Protein AF-A0A6G3Z7C8-F1 (afdb_monomer)

Nearest PDB structures (foldseek):
  3udu-assembly2_C  TM=5.404E-01  e=6.627E-01  Campylobacter jejuni
  3udu-assembly2_D  TM=5.433E-01  e=1.700E+00  Campylobacter jejuni
  3n5c-assembly1_A  TM=3.361E-01  e=2.225E+00  Homo sapiens
  1sbp-assembly1_A  TM=3.908E-01  e=6.105E+00  Salmonella enterica subsp. enterica serovar Typhimurium
  6mmw-assembly1_A  TM=3.173E-01  e=6.105E+00  Rattus norvegicus

Structure (mmCIF, N/CA/C/O backbone):
data_AF-A0A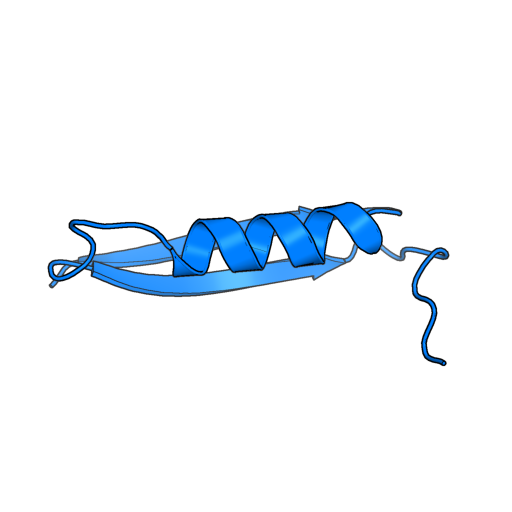6G3Z7C8-F1
#
_entry.id   AF-A0A6G3Z7C8-F1
#
loop_
_atom_site.group_PDB
_atom_site.id
_atom_site.type_symbol
_atom_site.label_atom_id
_atom_site.label_alt_id
_atom_site.label_comp_id
_atom_site.label_asym_id
_atom_site.label_entity_id
_atom_site.label_seq_id
_atom_site.pdbx_PDB_ins_code
_atom_site.Cartn_x
_atom_site.Cartn_y
_atom_site.Cartn_z
_atom_site.occupancy
_ato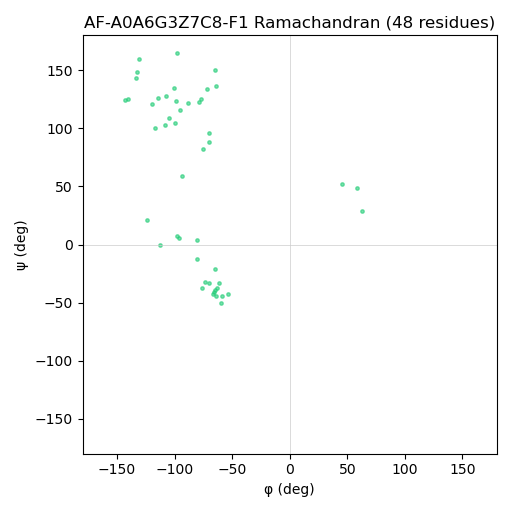m_site.B_iso_or_equiv
_atom_site.auth_seq_id
_atom_site.auth_comp_id
_atom_site.auth_asym_id
_atom_site.auth_atom_id
_atom_site.pdbx_PDB_model_num
ATOM 1 N N . MET A 1 1 ? -15.374 -5.973 12.589 1.00 86.38 1 MET A N 1
ATOM 2 C CA . MET A 1 1 ? -14.173 -5.890 11.741 1.00 86.38 1 MET A CA 1
ATOM 3 C C . MET A 1 1 ? -14.574 -6.288 10.338 1.00 86.38 1 MET A C 1
ATOM 5 O O . MET A 1 1 ? -15.376 -7.207 10.212 1.00 86.38 1 MET A O 1
ATOM 9 N N . VAL A 1 2 ? -14.114 -5.550 9.332 1.00 97.19 2 VAL A N 1
ATOM 10 C CA . VAL A 1 2 ? -14.354 -5.832 7.910 1.00 97.19 2 VAL A CA 1
ATOM 11 C C . VAL A 1 2 ? -13.054 -6.336 7.302 1.00 97.19 2 VAL A C 1
ATOM 13 O O . VAL A 1 2 ? -12.031 -5.669 7.446 1.00 97.19 2 VAL A O 1
ATOM 16 N N . ASP A 1 3 ? -13.104 -7.480 6.626 1.00 98.00 3 ASP A N 1
ATOM 17 C CA . ASP A 1 3 ? -11.963 -7.998 5.875 1.00 98.00 3 ASP A CA 1
ATOM 18 C C . ASP A 1 3 ? -11.831 -7.229 4.556 1.00 98.00 3 ASP A C 1
ATOM 20 O O . ASP A 1 3 ? -12.793 -7.116 3.790 1.00 98.00 3 ASP A O 1
ATOM 24 N N . PHE A 1 4 ? -10.655 -6.656 4.307 1.00 97.31 4 PHE A N 1
ATOM 25 C CA . PHE A 1 4 ? -10.421 -5.773 3.169 1.00 97.31 4 PHE A CA 1
ATOM 26 C C . PHE A 1 4 ? -9.043 -6.011 2.550 1.00 97.31 4 PHE A C 1
ATOM 28 O O . PHE A 1 4 ? -8.023 -5.904 3.217 1.00 97.31 4 PHE A O 1
ATOM 35 N N . THR A 1 5 ? -8.991 -6.277 1.249 1.00 98.12 5 THR A N 1
ATOM 36 C CA . THR A 1 5 ? -7.725 -6.507 0.541 1.00 98.12 5 THR A CA 1
ATOM 37 C C . THR A 1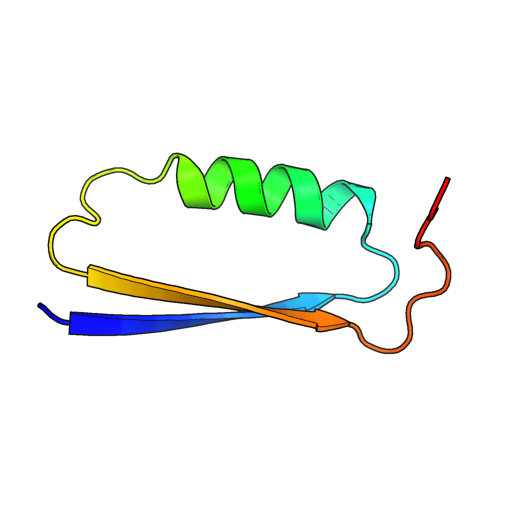 5 ? -7.485 -5.393 -0.470 1.00 98.12 5 THR A C 1
ATOM 39 O O . THR A 1 5 ? -8.318 -5.145 -1.343 1.00 98.12 5 THR A O 1
ATOM 42 N N . VAL A 1 6 ? -6.317 -4.750 -0.395 1.00 97.88 6 VAL A N 1
ATOM 43 C CA . VAL A 1 6 ? -5.842 -3.809 -1.419 1.00 97.88 6 VAL A CA 1
ATOM 44 C C . VAL A 1 6 ? -4.926 -4.556 -2.380 1.00 97.88 6 VAL A C 1
ATOM 46 O O . VAL A 1 6 ? -3.847 -5.002 -1.997 1.00 97.88 6 VAL A O 1
ATOM 49 N N . VAL A 1 7 ? -5.328 -4.672 -3.645 1.00 98.00 7 VAL A N 1
ATOM 50 C CA . VAL A 1 7 ? -4.488 -5.262 -4.697 1.00 98.00 7 VAL A CA 1
ATOM 51 C C . VAL A 1 7 ? -3.812 -4.147 -5.488 1.00 98.00 7 VAL A C 1
ATOM 53 O O . VAL A 1 7 ? -4.488 -3.284 -6.047 1.00 98.00 7 VAL A O 1
ATOM 56 N N . ILE A 1 8 ? -2.481 -4.174 -5.557 1.00 97.31 8 ILE A N 1
ATOM 57 C CA . ILE A 1 8 ? -1.674 -3.179 -6.270 1.00 97.31 8 ILE A CA 1
ATOM 58 C C . ILE A 1 8 ? -0.922 -3.874 -7.407 1.00 97.31 8 ILE A C 1
ATOM 60 O O . ILE A 1 8 ? 0.115 -4.494 -7.161 1.00 97.31 8 ILE A O 1
ATOM 64 N N . PRO A 1 9 ? -1.398 -3.779 -8.659 1.00 96.50 9 PRO A N 1
ATOM 65 C CA . PRO A 1 9 ? -0.596 -4.178 -9.802 1.00 96.50 9 PRO A CA 1
ATOM 66 C C . PRO A 1 9 ? 0.525 -3.159 -10.026 1.00 96.50 9 PRO A C 1
ATOM 68 O O . PRO A 1 9 ? 0.297 -1.947 -10.026 1.00 96.50 9 PRO A O 1
ATOM 71 N N . THR A 1 10 ? 1.742 -3.644 -10.247 1.00 95.44 10 THR A N 1
ATOM 72 C CA . THR A 1 10 ? 2.896 -2.800 -10.558 1.00 95.44 10 THR A CA 1
ATOM 73 C C . THR A 1 10 ? 3.686 -3.360 -11.736 1.00 95.44 10 THR A C 1
ATOM 75 O O . THR A 1 10 ? 3.794 -4.568 -11.920 1.00 95.44 10 THR A O 1
ATOM 78 N N . TYR A 1 11 ? 4.209 -2.455 -12.561 1.00 95.44 11 TYR A N 1
ATOM 79 C CA . TYR A 1 11 ? 5.171 -2.740 -13.618 1.00 95.44 11 TYR A CA 1
ATOM 80 C C . TYR A 1 11 ? 6.147 -1.574 -13.684 1.00 95.44 11 TYR A C 1
ATOM 82 O O . TYR A 1 11 ? 5.714 -0.424 -13.814 1.00 95.44 11 TYR A O 1
ATOM 90 N N . ASN A 1 12 ? 7.437 -1.865 -13.565 1.00 94.56 12 ASN A N 1
ATOM 91 C CA . ASN A 1 12 ? 8.507 -0.877 -13.498 1.00 94.56 12 ASN A CA 1
ATOM 92 C C . ASN A 1 12 ? 8.180 0.289 -12.538 1.00 94.56 12 ASN A C 1
ATOM 94 O O . ASN A 1 12 ? 8.140 1.464 -12.919 1.00 94.56 12 ASN A O 1
ATOM 98 N N . GLY A 1 13 ? 7.800 -0.066 -11.307 1.00 92.31 13 GLY A N 1
ATOM 99 C CA . GLY A 1 13 ? 7.302 0.860 -10.292 1.00 92.31 13 GLY A CA 1
ATOM 100 C C . GLY A 1 13 ? 8.073 0.850 -8.975 1.00 92.31 13 GLY A C 1
ATOM 101 O O . GLY A 1 13 ? 7.490 1.270 -7.977 1.00 92.31 13 GLY A O 1
ATOM 102 N N . ALA A 1 14 ? 9.325 0.386 -8.945 1.00 90.50 14 ALA A N 1
ATOM 103 C CA . ALA A 1 14 ? 10.090 0.130 -7.719 1.00 90.50 14 ALA A CA 1
ATOM 104 C C . ALA A 1 14 ? 10.157 1.337 -6.760 1.00 90.50 14 ALA A C 1
ATOM 106 O O . ALA A 1 14 ? 9.926 1.195 -5.562 1.00 90.50 14 ALA A O 1
ATOM 107 N N . GLU A 1 15 ? 10.377 2.554 -7.264 1.00 90.31 15 GLU A N 1
ATOM 108 C CA . GLU A 1 15 ? 10.384 3.748 -6.400 1.00 90.31 15 GLU A CA 1
ATOM 109 C C . GLU A 1 15 ? 8.982 4.167 -5.931 1.00 90.31 15 GLU A C 1
ATOM 111 O O . GLU A 1 15 ? 8.806 4.719 -4.842 1.00 90.31 15 GLU A O 1
ATOM 116 N N . ARG A 1 16 ? 7.966 3.941 -6.771 1.00 93.50 16 ARG A N 1
ATOM 117 C CA . ARG A 1 16 ? 6.586 4.358 -6.498 1.00 93.50 16 ARG A CA 1
ATOM 118 C C . ARG A 1 16 ? 5.926 3.438 -5.480 1.00 93.50 16 ARG A C 1
ATOM 120 O O . ARG A 1 16 ? 5.164 3.925 -4.649 1.00 93.50 16 ARG A O 1
ATOM 127 N N . ILE A 1 17 ? 6.213 2.136 -5.543 1.00 95.19 17 ILE A N 1
ATOM 128 C CA . ILE A 1 17 ? 5.600 1.159 -4.646 1.00 95.19 17 ILE A CA 1
ATOM 129 C C . ILE A 1 17 ? 6.037 1.389 -3.197 1.00 95.19 17 ILE A C 1
ATOM 131 O O . ILE A 1 17 ? 5.180 1.390 -2.322 1.00 95.19 17 ILE A O 1
ATOM 135 N N . SER A 1 18 ? 7.309 1.711 -2.945 1.00 92.75 18 SER A N 1
ATOM 136 C CA . SER A 1 18 ? 7.795 2.007 -1.590 1.00 92.75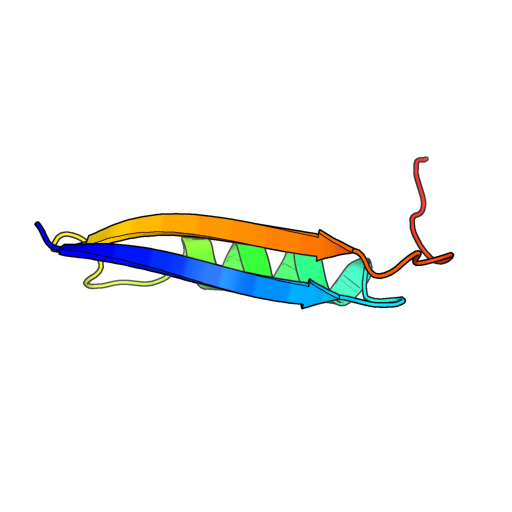 18 SER A CA 1
ATOM 137 C C . SER A 1 18 ? 7.053 3.191 -0.959 1.00 92.75 18 SER A C 1
ATOM 139 O O . SER A 1 18 ? 6.477 3.052 0.117 1.00 92.75 18 SER A O 1
ATOM 141 N N . LYS A 1 19 ? 6.952 4.323 -1.672 1.00 96.25 19 LYS A N 1
ATOM 142 C CA . LYS A 1 19 ? 6.223 5.515 -1.190 1.00 96.25 19 LYS A CA 1
ATOM 143 C C . LYS A 1 19 ? 4.728 5.248 -0.997 1.00 96.25 19 LYS A C 1
ATOM 145 O O . LYS A 1 19 ? 4.113 5.759 -0.066 1.00 96.25 19 LYS A O 1
ATOM 150 N N . LEU A 1 20 ? 4.127 4.450 -1.880 1.00 96.69 20 LEU A N 1
ATOM 151 C CA . LEU A 1 20 ? 2.722 4.065 -1.765 1.00 96.69 20 LEU A CA 1
ATOM 152 C C . LEU A 1 20 ? 2.472 3.237 -0.499 1.00 96.69 20 LEU A C 1
ATOM 154 O O . LEU A 1 20 ? 1.503 3.502 0.207 1.00 96.69 20 LEU A O 1
ATOM 158 N N . LEU A 1 21 ? 3.344 2.272 -0.196 1.00 96.75 21 LEU A N 1
ATOM 159 C CA . LEU A 1 21 ? 3.232 1.451 1.011 1.00 96.75 21 LEU A CA 1
ATOM 160 C C . LEU A 1 21 ? 3.410 2.287 2.287 1.00 96.75 21 LEU A C 1
ATOM 162 O O . LEU A 1 21 ? 2.646 2.101 3.230 1.00 96.75 21 LEU A O 1
ATOM 166 N N . GLU A 1 22 ? 4.332 3.254 2.295 1.00 97.25 22 GLU A N 1
ATOM 167 C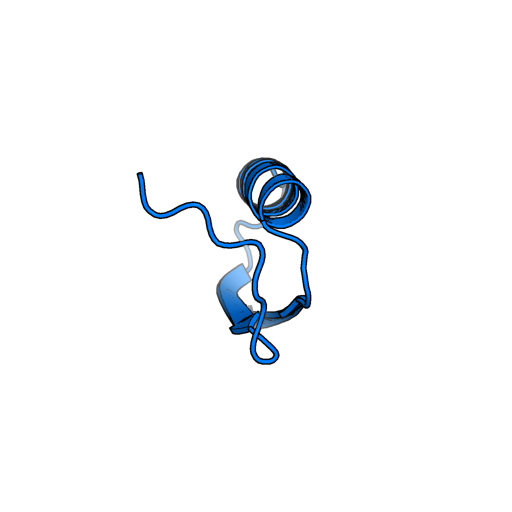 CA . GLU A 1 22 ? 4.481 4.216 3.401 1.00 97.25 22 GLU A CA 1
ATOM 168 C C . GLU A 1 22 ? 3.194 5.028 3.629 1.00 97.25 22 GLU A C 1
ATOM 170 O O . GLU A 1 22 ? 2.730 5.179 4.760 1.00 97.25 22 GLU A O 1
ATOM 175 N N . HIS A 1 23 ? 2.561 5.514 2.557 1.00 97.56 23 HIS A N 1
ATOM 176 C CA . HIS A 1 23 ? 1.301 6.255 2.659 1.00 97.56 23 HIS A CA 1
ATOM 177 C C . HIS A 1 23 ? 0.102 5.387 3.057 1.00 97.56 23 HIS A C 1
ATOM 179 O O . HIS A 1 23 ? -0.795 5.875 3.748 1.00 97.56 23 HIS A O 1
ATOM 185 N N . LEU A 1 24 ? 0.073 4.118 2.643 1.00 97.12 24 LEU A N 1
ATOM 186 C CA . LEU A 1 24 ? -0.939 3.158 3.088 1.00 97.12 24 LEU A CA 1
ATOM 187 C C . LEU A 1 24 ? -0.778 2.852 4.580 1.00 97.12 24 LEU A C 1
ATOM 189 O O . LEU A 1 24 ? -1.759 2.858 5.316 1.00 97.12 24 LEU A O 1
ATOM 193 N N . GLN A 1 25 ? 0.452 2.669 5.055 1.00 95.44 25 GLN A N 1
ATOM 194 C CA . GLN A 1 25 ? 0.713 2.468 6.478 1.00 95.44 25 GLN A CA 1
ATOM 195 C C . GLN A 1 25 ? 0.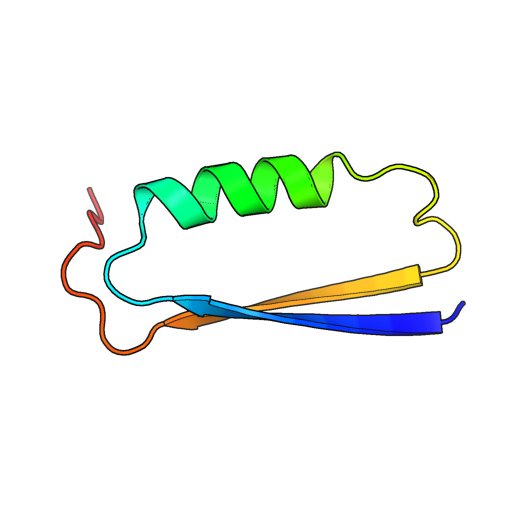285 3.676 7.327 1.00 95.44 25 GLN A C 1
ATOM 197 O O . GLN A 1 25 ? -0.158 3.505 8.459 1.00 95.44 25 GLN A O 1
ATOM 202 N N . ALA A 1 26 ? 0.394 4.890 6.784 1.00 97.50 26 ALA A N 1
ATOM 203 C CA . ALA A 1 26 ? 0.020 6.126 7.467 1.00 97.50 26 ALA A CA 1
ATOM 204 C C . ALA A 1 26 ? -1.493 6.437 7.447 1.00 97.50 26 ALA A C 1
ATOM 206 O O . ALA A 1 26 ? -1.888 7.511 7.906 1.00 97.50 26 ALA A O 1
ATOM 207 N N . GLN A 1 27 ? -2.344 5.554 6.906 1.00 97.19 27 GLN A N 1
ATOM 208 C CA . GLN A 1 27 ? -3.794 5.773 6.911 1.00 97.19 27 GLN A CA 1
ATOM 209 C C . GLN A 1 27 ? -4.351 5.788 8.340 1.00 97.19 27 GLN A C 1
ATOM 211 O O . GLN A 1 27 ? -4.025 4.939 9.169 1.00 97.19 27 GLN A O 1
ATOM 216 N N . ILE A 1 28 ? -5.232 6.749 8.605 1.00 97.31 28 ILE A N 1
ATOM 217 C CA . ILE A 1 28 ? -5.965 6.889 9.868 1.00 97.31 28 ILE A CA 1
ATOM 218 C C . ILE A 1 28 ? -7.370 6.291 9.730 1.00 97.31 28 ILE A C 1
ATOM 220 O O . ILE A 1 28 ? -7.830 6.067 8.613 1.00 97.31 28 ILE A O 1
ATOM 224 N N . GLU A 1 29 ? -8.054 6.048 10.850 1.00 97.06 29 GLU A N 1
ATOM 225 C CA . GLU A 1 29 ? -9.437 5.532 10.874 1.00 97.06 29 GLU A CA 1
ATOM 226 C C . GLU A 1 29 ? -9.592 4.128 10.248 1.00 97.06 29 GLU A C 1
ATOM 228 O O . GLU A 1 29 ? -10.641 3.763 9.712 1.00 97.06 29 GLU A O 1
ATOM 233 N N . THR A 1 30 ? -8.533 3.313 10.309 1.00 96.19 30 THR A N 1
ATOM 234 C CA . THR A 1 30 ? -8.515 1.940 9.771 1.00 96.19 30 THR A CA 1
ATOM 235 C C . THR A 1 30 ? -8.801 0.870 10.827 1.00 96.19 30 THR A C 1
ATOM 237 O O . THR A 1 30 ? -8.778 -0.317 10.516 1.00 96.19 30 THR A O 1
ATOM 240 N N . GLU A 1 31 ? -9.137 1.246 12.066 1.00 96.25 31 GLU A N 1
ATOM 241 C CA . GLU A 1 31 ? -9.300 0.321 13.201 1.00 96.25 31 GLU A CA 1
ATOM 242 C C . GLU A 1 31 ? -10.475 -0.654 13.016 1.00 96.25 31 GLU A C 1
ATOM 244 O O . GLU A 1 31 ? -10.528 -1.713 13.643 1.00 96.25 31 GLU A O 1
ATOM 249 N N . ALA A 1 32 ? -11.430 -0.316 12.146 1.00 97.19 32 ALA A N 1
ATOM 250 C CA . ALA A 1 32 ? -12.541 -1.192 11.788 1.00 97.19 32 ALA A CA 1
ATOM 251 C C . ALA A 1 32 ? -12.169 -2.256 10.736 1.00 97.19 32 ALA A C 1
ATOM 253 O O . ALA A 1 32 ? -12.957 -3.188 10.519 1.00 97.19 32 ALA A O 1
ATOM 254 N N . LEU A 1 33 ? -11.004 -2.130 10.091 1.00 97.44 33 LEU A N 1
ATOM 255 C CA . LEU A 1 33 ? -10.545 -2.986 9.003 1.00 97.44 33 LEU A CA 1
ATOM 256 C C . LEU A 1 33 ? -9.536 -4.023 9.502 1.00 97.44 33 LEU A C 1
ATOM 258 O O . LEU A 1 33 ? -8.577 -3.714 10.203 1.00 97.44 33 LEU A O 1
ATOM 262 N N . THR A 1 34 ? -9.714 -5.263 9.070 1.00 97.50 34 THR A N 1
ATOM 263 C CA . THR A 1 34 ? -8.630 -6.242 9.003 1.00 97.50 34 THR A CA 1
ATOM 264 C C . THR A 1 34 ? -8.186 -6.268 7.559 1.00 97.50 34 THR A C 1
ATOM 266 O O . THR A 1 34 ? -8.921 -6.746 6.698 1.00 97.50 34 THR A O 1
ATOM 269 N N . TRP A 1 35 ? -7.036 -5.661 7.277 1.00 97.50 35 TRP A N 1
ATOM 270 C CA . TRP A 1 35 ? -6.6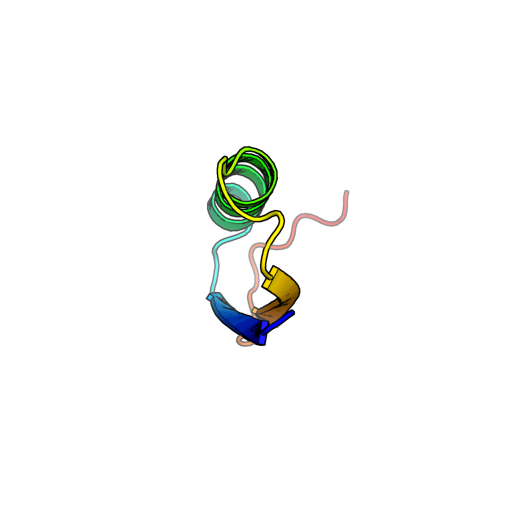42 -5.421 5.901 1.00 97.50 35 TRP A CA 1
ATOM 271 C C . TRP A 1 35 ? -5.212 -5.819 5.592 1.00 97.50 35 TRP A C 1
ATOM 273 O O . TRP A 1 35 ? -4.321 -5.766 6.438 1.00 97.50 35 TRP A O 1
ATOM 283 N N . GLU A 1 36 ? -5.028 -6.240 4.348 1.00 97.62 36 GLU A N 1
ATOM 284 C CA . GLU A 1 36 ? -3.760 -6.674 3.786 1.00 97.62 36 GLU A CA 1
ATOM 285 C C . GLU A 1 36 ? -3.522 -5.983 2.441 1.00 97.62 36 GLU A C 1
ATOM 287 O O . GLU A 1 36 ? -4.452 -5.509 1.775 1.00 97.62 36 GLU A O 1
ATOM 292 N N . VAL A 1 37 ? -2.259 -5.953 2.027 1.00 97.62 37 VAL A N 1
ATOM 293 C CA . VAL A 1 37 ? -1.850 -5.402 0.738 1.00 97.62 37 VAL A CA 1
ATOM 294 C C . VAL A 1 37 ? -1.182 -6.503 -0.076 1.00 97.62 37 VAL A C 1
ATOM 296 O O . VAL A 1 37 ? -0.162 -7.051 0.337 1.00 97.62 37 VAL A O 1
ATOM 299 N N . LEU A 1 38 ? -1.738 -6.799 -1.252 1.00 97.75 38 LEU A N 1
ATOM 300 C CA . LEU A 1 38 ? -1.171 -7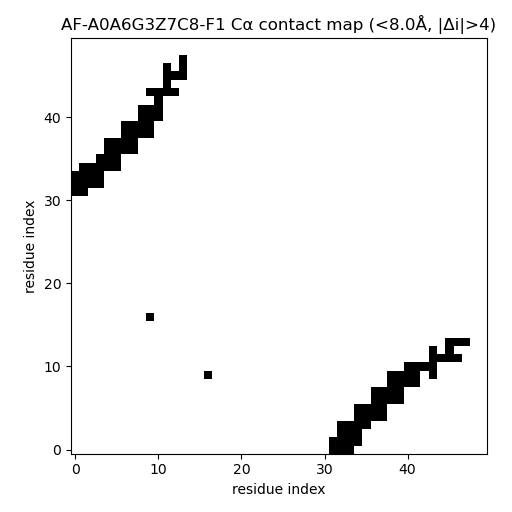.734 -2.219 1.00 97.75 38 LEU A CA 1
ATOM 301 C C . LEU A 1 38 ? -0.548 -6.956 -3.379 1.00 97.75 38 LEU A C 1
ATOM 303 O O . LEU A 1 38 ? -1.256 -6.393 -4.218 1.00 97.75 38 LEU A O 1
ATOM 307 N N . VAL A 1 39 ? 0.782 -6.945 -3.448 1.00 96.44 39 VAL A N 1
ATOM 308 C CA . VAL A 1 39 ? 1.513 -6.358 -4.578 1.00 96.44 39 VAL A CA 1
ATOM 309 C C . VAL A 1 39 ? 1.699 -7.419 -5.657 1.00 96.44 39 VAL A C 1
ATOM 311 O O . VAL A 1 39 ? 2.292 -8.467 -5.409 1.00 96.44 39 VAL A O 1
ATOM 314 N N . VAL A 1 40 ? 1.196 -7.143 -6.859 1.00 96.50 40 VAL A N 1
ATOM 315 C CA . VAL A 1 40 ? 1.311 -8.028 -8.023 1.00 96.50 40 VAL A CA 1
ATOM 316 C C . VAL A 1 40 ? 2.296 -7.408 -9.005 1.00 96.50 40 VAL A C 1
ATOM 318 O O . VAL A 1 40 ? 1.962 -6.459 -9.715 1.00 96.50 40 VAL A O 1
ATOM 321 N N . ASP A 1 41 ? 3.517 -7.936 -9.027 1.00 95.31 41 ASP A N 1
ATOM 322 C CA . ASP A 1 41 ? 4.541 -7.524 -9.984 1.00 95.31 41 ASP A CA 1
ATOM 323 C C . ASP A 1 41 ? 4.308 -8.175 -11.354 1.00 95.31 41 ASP A C 1
ATOM 325 O O . ASP A 1 41 ? 4.257 -9.399 -11.477 1.00 95.31 41 ASP A O 1
ATOM 329 N N . ASN A 1 42 ? 4.168 -7.355 -12.394 1.00 93.69 42 ASN A N 1
ATOM 3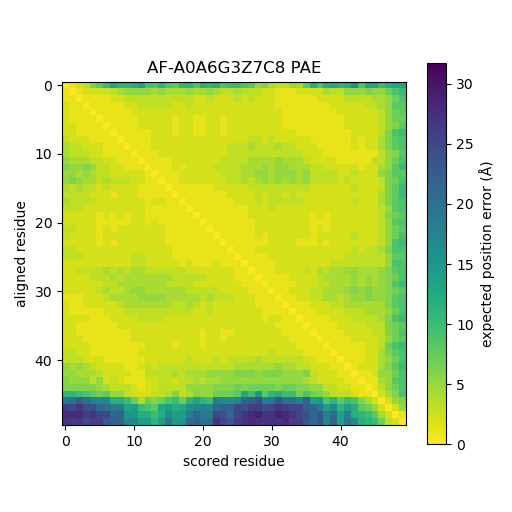30 C CA . ASN A 1 42 ? 3.966 -7.814 -13.764 1.00 93.69 42 ASN A CA 1
ATOM 331 C C . ASN A 1 42 ? 5.297 -7.931 -14.519 1.00 93.69 42 ASN A C 1
ATOM 333 O O . ASN A 1 42 ? 5.489 -7.285 -15.549 1.00 93.69 42 ASN A O 1
ATOM 337 N N . ASN A 1 43 ? 6.211 -8.758 -14.008 1.00 92.81 43 ASN A N 1
ATOM 338 C CA . ASN A 1 43 ? 7.513 -9.020 -14.625 1.00 92.81 43 ASN A CA 1
ATOM 339 C C . ASN A 1 43 ? 8.349 -7.737 -14.813 1.00 92.81 43 ASN A C 1
ATOM 341 O O . ASN A 1 43 ? 8.865 -7.465 -15.903 1.00 92.81 43 ASN A O 1
ATOM 345 N N . SER A 1 44 ? 8.448 -6.923 -13.759 1.00 91.56 44 SER A N 1
ATOM 346 C CA . SER A 1 44 ? 9.233 -5.686 -13.788 1.00 91.56 44 SER A CA 1
ATOM 347 C C . SER A 1 44 ? 10.723 -5.971 -13.968 1.00 91.56 44 SER A C 1
ATOM 349 O O . SER A 1 44 ? 11.249 -6.996 -13.543 1.00 91.56 44 SER A O 1
ATOM 351 N N . SER A 1 45 ? 11.423 -5.031 -14.596 1.00 92.25 45 SER A N 1
ATOM 352 C CA . SER A 1 45 ? 12.876 -5.079 -14.814 1.00 92.25 45 SER A CA 1
ATOM 353 C C . SER A 1 45 ? 13.633 -4.007 -14.021 1.00 92.25 45 SER A C 1
ATOM 355 O O . SER A 1 45 ? 14.851 -3.910 -14.133 1.00 92.25 45 SER A O 1
ATOM 357 N N . ASP A 1 46 ? 12.924 -3.179 -13.251 1.00 89.38 46 ASP A N 1
ATOM 358 C CA . ASP A 1 46 ? 13.478 -2.059 -12.483 1.00 89.38 46 ASP A CA 1
ATOM 359 C C . ASP A 1 46 ? 13.737 -2.397 -11.005 1.00 89.38 46 ASP A C 1
ATOM 361 O O . ASP A 1 46 ? 14.068 -1.506 -10.219 1.00 89.38 46 ASP A O 1
ATOM 365 N N . SER A 1 47 ? 13.593 -3.669 -10.613 1.00 70.12 47 SER A N 1
ATOM 366 C CA . SER A 1 47 ? 13.879 -4.114 -9.253 1.00 70.12 47 SER A CA 1
ATOM 367 C C . SER A 1 47 ? 15.387 -4.070 -9.003 1.00 70.12 47 SER A C 1
ATOM 369 O O . SER A 1 47 ? 16.145 -4.982 -9.330 1.00 70.12 47 SER A O 1
ATOM 371 N N . GLN A 1 48 ? 15.856 -2.974 -8.409 1.00 61.53 48 GLN A N 1
ATOM 372 C CA . GLN A 1 48 ? 17.210 -2.908 -7.872 1.00 61.53 48 GLN A CA 1
ATOM 373 C C . GLN A 1 48 ? 17.254 -3.697 -6.559 1.00 61.53 48 GLN A C 1
ATOM 375 O O . GLN A 1 48 ? 17.137 -3.137 -5.474 1.00 61.53 48 GLN A O 1
ATOM 380 N N . LEU A 1 49 ? 17.394 -5.021 -6.660 1.00 47.84 49 LEU A N 1
ATOM 381 C CA . LEU A 1 49 ? 18.002 -5.813 -5.593 1.00 47.84 49 LEU A CA 1
ATOM 382 C C . LEU A 1 49 ? 19.496 -5.458 -5.567 1.00 47.84 49 LEU A C 1
ATOM 384 O O . LEU A 1 49 ? 20.301 -6.087 -6.254 1.00 47.84 49 LEU A O 1
ATOM 388 N N . HIS A 1 50 ? 19.840 -4.417 -4.808 1.00 40.16 50 HIS A N 1
ATOM 389 C CA . HIS A 1 50 ? 21.192 -4.159 -4.322 1.00 40.16 50 HIS A CA 1
ATOM 390 C C . HIS A 1 50 ? 21.189 -4.095 -2.799 1.00 40.16 50 HIS A C 1
ATOM 392 O O . HIS A 1 50 ? 20.289 -3.429 -2.241 1.00 40.16 50 HIS A O 1
#

Radius of gyration: 12.88 Å; Cα contacts (8 Å, |Δi|>4): 53; chains: 1; bounding box: 36×16×28 Å

Secondary structure (DSSP, 8-state):
-EEEEEEEEESS-HHHHHHHHHHHHT-SS-TTEEEEEEEEE-S-S-----

Foldseek 3Di:
DAEEEAEAEDAQCQVPVVVVVVVVVVDPPCPVYPYDYHYHYPPHPNPPPD

Solvent-accessible surface area (backbone atoms only — not comparable to full-atom values): 3238 Å² total; per-residue (Å²): 121,42,83,45,78,49,76,44,79,39,60,66,36,59,76,58,53,56,56,50,52,54,55,60,70,67,56,75,92,50,85,56,49,49,67,52,77,48,76,43,74,65,81,54,86,56,73,78,89,121

Mean predicted aligned error: 3.91 Å

Sequence (50 aa):
MVDFTVVIPTYNGAERISKLLEHLQAQIETEALTWEVLVVDNNSSDSQLH

pLDDT: mean 92.31, std 11.79, range [40.16, 98.12]